Protein 7WW6 (pdb70)

Secondary structure (DSSP, 8-state):
-EEEEEEEEEEB-TTSEEEEEE--TTSTTTT-EE-SEEEPPTT--HHHHHHHHHHHHHS-EE-S-EEEEEEEEEETTEEEEEEEEEE--EES----TTS--EEEEETTT--GGGS-GGGHHHHHHHTT-

B-factor: mean 17.89, std 11.37, range [7.56, 122.48]

Organism: Escherichia coli (strain K12) (NCBI:txid83333)

Nearest PDB structures (foldseek):
  7ww5-assembly1_A  TM=1.006E+00  e=1.414E-28  Escherichia coli
  3a6v-assembly3_A  TM=9.276E-01  e=5.431E-25  Escherichia coli K-12
  3a6v-assembly3_B  TM=9.270E-01  e=2.938E-24  Escherichia coli K-12
  3a6s-assembly3_A  TM=9.019E-01  e=4.229E-25  Escherichia coli K-12
  7syc-assembly1_A  TM=9.549E-01  e=6.037E-21  Klebsiella pneumoniae subsp. pneumoniae

Sequence (129 aa):
MKKLQIAVGIIRNENNEIFITRRAADAHMANKLEFPGGKIEMGETPEQAVVRELQEEVGITPQQHFSLFEKLEYEEFPDRHIITLWFWLVERRWEGEEPWGKEGQPGGEWMSSLVVGLNADDFPPANEEPVIAKLKRL

GO terms:
  GO:0005515 protein binding (F, IPI)
  GO:0000287 magnesium ion binding (F, IDA)
  GO:0030145 manganese ion binding (F, IDA)
  GO:0008413 8-oxo-7,8-dihydroguanosine triphosphate pyrophosphatase activity (F, IDA)
  GO:0035539 8-oxo-7,8-dihydrodeoxyguanosine triphosphate pyrophosphatase activity (F, IDA)
  GO:0044715 8-oxo-dGDP phosphatase activity (F, IDA)
  GO:0044716 8-oxo-GDP phosphatase activity (F, IDA)
  GO:0006281 DNA repair (P, EXP)
  GO:0006281 DNA repair (P, IC)
  GO:0046067 dGDP catabolic process (P, IDA)
  GO:0006203 dGTP catabolic process (P, IDA)
  GO:0006260 DNA replication (P, IMP)
  GO:0006289 nucleotide-excision repair (P, IMP)

InterPro domains:
  IPR000086 NUDIX hydrolase domain [PF00293] (5-125)
  IPR000086 NUDIX hydrolase domain [PS51462] (1-129)
  IPR003561 Mutator MutT [PR01401] (2-23)
  IPR003561 Mutator MutT [PR01401] (77-90)
  IPR003561 Mutator MutT [TIGR00586] (1-128)
  IPR015797 NUDIX hydrolase-like domain superfamily [SSF55811] (1-127)
  IPR020084 NUDIX hydrolase, conserved site [PS00893] (38-59)
  IPR020476 NUDIX hydrolase [PR00502] (33-47)
  IPR020476 NUDIX hydrolase [PR00502] (47-62)
  IPR047127 Mutator MutT-like [PTHR47707] (1-127)

Foldseek 3Di:
DEEFEKEFEFEAEPQQWTKWWAADQPDVVHRFIDGFIGTDDPPGDSLRRHQVRQCQAWNKGFDPKAFQDWDWDDDPPYIYIYGYIYGHDIPDDGDRNVVTDIDIGHLCPDDCVRHPVVCVVVSVVSNVD

Radius of gyration: 13.51 Å; Cα contacts (8 Å, |Δi|>4): 297; chains: 1; bounding box: 33×26×30 Å

Structure (mmCIF, N/CA/C/O backbone):
data_7WW6
#
_entry.id   7WW6
#
_cell.length_a   38.040
_cell.length_b   55.900
_cell.length_c   59.240
_cell.angle_alpha   90.000
_cell.angle_beta   90.000
_cell.angle_gamma   90.000
#
_symmetry.space_group_name_H-M   'P 21 21 21'
#
loop_
_entity.id
_entity.type
_entity.pdbx_description
1 polymer 7,8-dihydro-8-oxoguanine-triphosphatase
2 branched beta-D-fructofuranose-(2-1)-alpha-D-glucopyranose
3 non-polymer "8-OXO-2'-DEOXYGUANOSINE-5'-TRIPHOSPHATE"
4 non-polymer 'MANGANESE (II) ION'
5 non-polymer 'SODIUM ION'
6 non-polymer 'SULFATE ION'
7 water water
#
loop_
_atom_site.group_PDB
_atom_site.id
_atom_site.type_symbol
_atom_site.label_atom_id
_atom_site.label_alt_id
_atom_site.label_comp_id
_atom_site.label_asym_id
_atom_site.label_entity_id
_atom_site.label_seq_id
_atom_site.pdbx_PDB_ins_code
_atom_site.Cartn_x
_atom_site.Cartn_y
_atom_site.Cartn_z
_atom_site.occupancy
_atom_site.B_iso_or_equiv
_atom_site.auth_seq_id
_atom_site.auth_comp_id
_atom_site.auth_asym_id
_atom_site.auth_atom_id
_atom_site.pdbx_PDB_model_num
ATOM 1 N N . MET A 1 1 ? -16.10829 -11.98883 32.38734 1.000 51.22691 1 MET A N 1
ATOM 2 C CA . MET A 1 1 ? -15.65969 -10.72714 31.81227 1.000 50.54999 1 MET A CA 1
ATOM 3 C C . MET A 1 1 ? -15.16864 -10.92144 30.38353 1.000 48.69111 1 MET A C 1
ATOM 4 O O . MET A 1 1 ? -14.65008 -11.98238 30.03058 1.000 49.01197 1 MET A O 1
ATOM 9 N N . LYS A 1 2 ? -15.33109 -9.88820 29.56387 1.000 45.78194 2 LYS A N 1
ATOM 10 C CA . LYS A 1 2 ? -14.88694 -9.96821 28.18250 1.000 42.66413 2 LYS A CA 1
ATOM 11 C C . LYS A 1 2 ? -13.36435 -9.96742 28.10881 1.000 37.84282 2 LYS A C 1
ATOM 12 O O . LYS A 1 2 ? -12.67134 -9.46719 29.00082 1.000 33.79238 2 LYS A O 1
ATOM 18 N N . LYS A 1 3 ? -12.85156 -10.56427 27.03734 1.000 36.14146 3 LYS A N 1
ATOM 19 C CA . LYS A 1 3 ? -11.42874 -10.62692 26.74988 1.000 33.42424 3 LYS A CA 1
ATOM 20 C C . LYS A 1 3 ? -11.17668 -9.87408 25.45594 1.000 29.23173 3 LYS A C 1
ATOM 21 O O . LYS A 1 3 ? -11.92656 -10.02555 24.48667 1.000 30.69885 3 LYS A O 1
ATOM 27 N N . LEU A 1 4 ? -10.12153 -9.06996 25.44063 1.000 23.09956 4 LEU A N 1
ATOM 28 C CA . LEU A 1 4 ? -9.78101 -8.26284 24.27821 1.000 20.67443 4 LEU A CA 1
ATOM 29 C C . LEU A 1 4 ? -8.31357 -8.44662 23.93270 1.000 16.89913 4 LEU A C 1
ATOM 30 O O . LEU A 1 4 ? -7.47495 -8.62073 24.82008 1.000 16.46226 4 LEU A O 1
ATOM 35 N N . GLN A 1 5 ? -8.01433 -8.41330 22.63785 1.000 15.30505 5 GLN A N 1
ATOM 36 C CA . GLN A 1 5 ? -6.65034 -8.31686 22.14190 1.000 13.14706 5 GLN A CA 1
ATOM 37 C C . GLN A 1 5 ? -6.44597 -6.89128 21.65012 1.000 12.03385 5 GLN A C 1
ATOM 38 O O . GLN A 1 5 ? -7.22646 -6.40031 20.82548 1.000 12.56059 5 GLN A O 1
ATOM 44 N N . ILE A 1 6 ? -5.39929 -6.23736 22.14508 1.000 10.94007 6 ILE A N 1
ATOM 45 C CA . ILE A 1 6 ? -5.13461 -4.82343 21.87637 1.000 10.14964 6 ILE A CA 1
ATOM 46 C C . ILE A 1 6 ? -3.74047 -4.69996 21.26915 1.000 9.25918 6 ILE A C 1
ATOM 47 O O . ILE A 1 6 ? -2.77643 -5.25174 21.81278 1.000 10.72380 6 ILE A O 1
ATOM 52 N N . ALA A 1 7 ? -3.62270 -3.96354 20.16478 1.000 8.93192 7 ALA A N 1
ATOM 53 C CA . ALA A 1 7 ? -2.32817 -3.66656 19.56246 1.000 8.75073 7 ALA A CA 1
ATOM 54 C C . ALA A 1 7 ? -2.02860 -2.18801 19.73581 1.000 8.93689 7 ALA A C 1
ATOM 55 O O . ALA A 1 7 ? -2.86782 -1.34232 19.41131 1.000 9.78300 7 ALA A O 1
ATOM 57 N N . VAL A 1 8 ? -0.83906 -1.88003 20.24846 1.000 8.14107 8 VAL A N 1
ATOM 58 C CA . VAL A 1 8 ? -0.44266 -0.49597 20.46895 1.000 8.71571 8 VAL A CA 1
ATOM 59 C C . VAL A 1 8 ? 0.94251 -0.25397 19.88849 1.000 8.54335 8 VAL A C 1
ATOM 60 O O . VAL A 1 8 ? 1.74931 -1.17441 19.72445 1.000 8.63058 8 VAL A O 1
ATOM 64 N N . GLY A 1 9 ? 1.21502 1.01986 19.59954 1.000 8.60175 9 GLY A N 1
ATOM 65 C CA . GLY A 1 9 ? 2.47674 1.42067 19.01116 1.000 8.48924 9 GLY A CA 1
ATOM 66 C C . GLY A 1 9 ? 3.26278 2.35563 19.90382 1.000 8.39657 9 GLY A C 1
ATOM 67 O O . GLY A 1 9 ? 2.75297 3.40165 20.33263 1.000 8.38031 9 GLY A O 1
ATOM 68 N N . ILE A 1 10 ? 4.50801 1.97105 20.18228 1.000 8.59989 10 ILE A N 1
ATOM 69 C CA . ILE A 1 10 ? 5.47256 2.79734 20.89986 1.000 8.31677 10 ILE A CA 1
ATOM 70 C C . ILE A 1 10 ? 6.23903 3.55945 19.82622 1.000 8.20521 10 ILE A C 1
ATOM 71 O O . ILE A 1 10 ? 7.12155 3.00767 19.16383 1.000 9.56613 10 ILE A O 1
ATOM 76 N N . ILE A 1 11 ? 5.89972 4.83217 19.65533 1.000 8.68488 11 ILE A N 1
ATOM 77 C CA . ILE A 1 11 ? 6.35856 5.63328 18.52550 1.000 8.45089 11 ILE A CA 1
ATOM 78 C C . ILE A 1 11 ? 7.54285 6.45747 19.00376 1.000 9.27372 11 ILE A C 1
ATOM 79 O O . ILE A 1 11 ? 7.36699 7.43530 19.73703 1.000 10.90836 11 ILE A O 1
ATOM 84 N N . ARG A 1 12 ? 8.74865 6.07384 18.59318 1.000 10.59989 12 ARG A N 1
ATOM 85 C CA . ARG A 1 12 ? 9.98392 6.61002 19.15376 1.000 11.18351 12 ARG A CA 1
ATOM 86 C C . ARG A 1 12 ? 10.73764 7.38468 18.08285 1.000 11.84888 12 ARG A C 1
ATOM 87 O O . ARG A 1 12 ? 11.08001 6.82734 17.03497 1.000 14.01128 12 ARG A O 1
ATOM 95 N N . ASN A 1 13 ? 11.00900 8.66215 18.34891 1.000 12.58605 13 ASN A N 1
ATOM 96 C CA . ASN A 1 13 ? 11.75798 9.48238 17.40704 1.000 13.63999 13 ASN A CA 1
ATOM 97 C C . ASN A 1 13 ? 13.26332 9.36010 17.66885 1.000 16.04601 13 ASN A C 1
ATOM 98 O O . ASN A 1 13 ? 13.70848 8.68133 18.59983 1.000 17.25530 13 ASN A O 1
ATOM 103 N N . GLU A 1 14 ? 14.06540 10.04122 16.84690 1.000 19.09860 14 GLU A N 1
ATOM 104 C CA . GLU A 1 14 ? 15.51423 9.91717 16.97602 1.000 22.69472 14 GLU A CA 1
ATOM 105 C C . GLU A 1 14 ? 16.07126 10.65739 18.18228 1.000 22.09134 14 GLU A C 1
ATOM 106 O O . GLU A 1 14 ? 17.27361 10.55119 18.45190 1.000 24.08780 14 GLU A O 1
ATOM 112 N N . ASN A 1 15 ? 15.23788 11.39848 18.90734 1.000 19.47121 15 ASN A N 1
ATOM 113 C CA . ASN A 1 15 ? 15.65237 12.07896 20.12372 1.000 20.24414 15 ASN A CA 1
ATOM 114 C C . ASN A 1 15 ? 15.19942 11.34378 21.37573 1.000 16.90769 15 ASN A C 1
ATOM 115 O O . ASN A 1 15 ? 15.14792 11.94266 22.45514 1.000 18.28042 15 ASN A O 1
ATOM 120 N N . ASN A 1 16 ? 14.86478 10.06047 21.25044 1.000 14.98471 16 ASN A N 1
ATOM 121 C CA . ASN A 1 16 ? 14.47126 9.23647 22.39405 1.000 14.96960 16 ASN A CA 1
ATOM 122 C C . ASN A 1 16 ? 13.21747 9.77908 23.07805 1.000 12.76601 16 ASN A C 1
ATOM 123 O O . ASN A 1 16 ? 13.07665 9.71218 24.30293 1.000 14.38192 16 ASN A O 1
ATOM 128 N N . GLU A 1 17 ? 12.30467 10.32657 22.28015 1.000 10.61654 17 GLU A N 1
ATOM 129 C CA . GLU A 1 17 ? 11.00130 10.77161 22.74404 1.000 9.51524 17 GLU A CA 1
ATOM 130 C C . GLU A 1 17 ? 9.93571 9.87226 22.13514 1.000 9.61721 17 GLU A C 1
ATOM 131 O O . GLU A 1 17 ? 10.11024 9.33858 21.03592 1.000 10.98807 17 GLU A O 1
ATOM 137 N N . ILE A 1 18 ? 8.83886 9.69677 22.86871 1.000 9.84538 18 ILE A N 1
ATOM 138 C CA . ILE A 1 18 ? 7.74833 8.81191 22.48287 1.000 10.18140 18 ILE A CA 1
ATOM 139 C C . ILE A 1 18 ? 6.50724 9.66582 22.27563 1.000 8.35007 18 ILE A C 1
ATOM 140 O O . ILE A 1 18 ? 6.24522 10.57985 23.06600 1.000 9.85448 18 ILE A O 1
ATOM 145 N N . PHE A 1 19 ? 5.72763 9.35612 21.23765 1.000 8.50062 19 PHE A N 1
ATOM 146 C CA . PHE A 1 19 ? 4.47096 10.06587 21.00216 1.000 8.80868 19 PHE A CA 1
ATOM 147 C C . PHE A 1 19 ? 3.36355 9.42432 21.83329 1.000 8.66444 19 PHE A C 1
ATOM 148 O O . PHE A 1 19 ? 2.95073 8.28379 21.57467 1.000 9.37435 19 PHE A O 1
ATOM 156 N N . ILE A 1 20 ? 2.86825 10.16762 22.82084 1.000 9.11133 20 ILE A N 1
ATOM 157 C CA . ILE A 1 20 ? 1.95173 9.67183 23.83902 1.000 8.42117 20 ILE A CA 1
ATOM 158 C C . ILE A 1 20 ? 0.65789 10.46922 23.74275 1.000 8.50043 20 ILE A C 1
ATOM 159 O O . ILE A 1 20 ? 0.68813 11.70326 23.64234 1.000 9.48909 20 ILE A O 1
ATOM 164 N N . THR A 1 21 ? -0.47342 9.77563 23.78995 1.000 8.83601 21 THR A N 1
ATOM 165 C CA . THR A 1 21 ? -1.77802 10.41442 23.83958 1.000 8.17228 21 THR A CA 1
ATOM 166 C C . THR A 1 21 ? -2.41034 10.21503 25.21524 1.000 8.43269 21 THR A C 1
ATOM 167 O O . THR A 1 21 ? -1.94848 9.41029 26.02862 1.000 9.20802 21 THR A O 1
ATOM 171 N N . ARG A 1 22 ? -3.46675 10.97821 25.48630 1.000 9.92517 22 ARG A N 1
ATOM 172 C CA . ARG A 1 22 ? -4.17361 10.88887 26.75951 1.000 10.20024 22 ARG A CA 1
ATOM 173 C C . ARG A 1 22 ? -5.61320 10.45810 26.51787 1.000 10.54349 22 ARG A C 1
ATOM 174 O O . ARG A 1 22 ? -6.30662 11.03170 25.66948 1.000 11.94887 22 ARG A O 1
ATOM 182 N N . ARG A 1 23 ? -6.04685 9.43427 27.25112 1.000 9.91770 23 ARG A N 1
ATOM 183 C CA . ARG A 1 23 ? -7.35835 8.84234 27.03661 1.000 9.50412 23 ARG A CA 1
ATOM 184 C C . ARG A 1 23 ? -8.46664 9.74573 27.56250 1.000 9.23642 23 ARG A C 1
ATOM 185 O O . ARG A 1 23 ? -8.29749 10.47158 28.54702 1.000 11.26235 23 ARG A O 1
ATOM 193 N N . ALA A 1 24 ? -9.62276 9.66764 26.90541 1.000 11.17036 24 ALA A N 1
ATOM 194 C CA . ALA A 1 24 ? -10.77824 10.48659 27.24512 1.000 12.00142 24 ALA A CA 1
ATOM 195 C C . ALA A 1 24 ? -11.25558 10.20791 28.66953 1.000 12.85210 24 ALA A C 1
ATOM 196 O O . ALA A 1 24 ? -11.01024 9.14680 29.24203 1.000 12.62171 24 ALA A O 1
ATOM 198 N N . ALA A 1 25 ? -11.95598 11.19312 29.23943 1.000 13.71421 25 ALA A N 1
ATOM 199 C CA . ALA A 1 25 ? -12.43717 11.09046 30.61297 1.000 14.34915 25 ALA A CA 1
ATOM 200 C C . ALA A 1 25 ? -13.51387 10.02537 30.78769 1.000 15.52640 25 ALA A C 1
ATOM 201 O O . ALA A 1 25 ? -13.74901 9.57837 31.91996 1.000 16.58574 25 ALA A O 1
ATOM 203 N N . ASP A 1 26 ? -14.18220 9.62021 29.70776 1.000 14.77467 26 ASP A N 1
ATOM 204 C CA . ASP A 1 26 ? -15.24678 8.62933 29.78179 1.000 17.27273 26 ASP A CA 1
ATOM 205 C C . ASP A 1 26 ? -14.81657 7.27290 29.23905 1.000 16.50911 26 ASP A C 1
ATOM 206 O O . ASP A 1 26 ? -15.66640 6.40132 29.02143 1.000 19.32574 26 ASP A O 1
ATOM 211 N N . ALA A 1 27 ? -13.52425 7.07586 29.00779 1.000 13.24368 27 ALA A N 1
ATOM 212 C CA . ALA A 1 27 ? -13.01459 5.82687 28.46664 1.000 13.35243 27 ALA A CA 1
ATOM 213 C C . ALA A 1 27 ? -12.63887 4.88797 29.60287 1.000 12.47274 27 ALA A C 1
ATOM 214 O O . ALA A 1 27 ? -12.43804 5.30964 30.74291 1.000 13.73982 27 ALA A O 1
ATOM 216 N N . HIS A 1 28 ? -12.52958 3.59859 29.28010 1.000 11.27105 28 HIS A N 1
ATOM 217 C CA . HIS A 1 28 ? -11.80365 2.71234 30.17427 1.000 12.09055 28 HIS A CA 1
ATOM 218 C C . HIS A 1 28 ? -10.38807 3.25455 30.31169 1.000 11.75949 28 HIS A C 1
ATOM 219 O O . HIS A 1 28 ? -9.81215 3.76454 29.34823 1.000 12.60319 28 HIS A O 1
ATOM 226 N N . MET A 1 29 ? -9.83186 3.17367 31.51983 1.000 11.17968 29 MET A N 1
ATOM 227 C CA . MET A 1 29 ? -8.55415 3.82241 31.81949 1.000 10.56126 29 MET A CA 1
ATOM 228 C C . MET A 1 29 ? -8.61428 5.31727 31.50010 1.000 10.67851 29 MET A C 1
ATOM 229 O O . MET A 1 29 ? -7.73239 5.88448 30.84967 1.000 10.70575 29 MET A O 1
ATOM 234 N N . ALA A 1 30 ? -9.68278 5.94962 31.97870 1.000 11.73326 30 ALA A N 1
ATOM 235 C CA . ALA A 1 30 ? -9.94098 7.35408 31.70010 1.000 12.25907 30 ALA A CA 1
ATOM 236 C C . ALA A 1 30 ? -8.77289 8.21938 32.14685 1.000 10.62731 30 ALA A C 1
ATOM 237 O O . ALA A 1 30 ? -8.17922 7.99464 33.20331 1.000 11.27742 30 ALA A O 1
ATOM 239 N N . ASN A 1 31 ? -8.43922 9.21580 31.32658 1.000 10.57267 31 ASN A N 1
ATOM 240 C CA . ASN A 1 31 ? -7.44095 10.23608 31.62917 1.000 10.15803 31 ASN A CA 1
ATOM 241 C C . ASN A 1 31 ? -6.00834 9.71375 31.68448 1.000 10.69818 31 ASN A C 1
ATOM 242 O O . ASN A 1 31 ? -5.10221 10.49216 31.98242 1.000 10.89380 31 ASN A O 1
ATOM 247 N N . LYS A 1 32 ? -5.76795 8.43292 31.41585 1.000 9.61677 32 LYS A N 1
ATOM 248 C CA . LYS A 1 32 ? -4.41389 7.89851 31.46171 1.000 9.98138 32 LYS A CA 1
ATOM 249 C C . LYS A 1 32 ? -3.64504 8.23386 30.19074 1.000 9.36346 32 LYS A C 1
ATOM 250 O O . LYS A 1 32 ? -4.21237 8.32525 29.09825 1.000 10.39223 32 LYS A O 1
ATOM 256 N N . LEU A 1 33 ? -2.33639 8.40499 30.34340 1.000 8.38127 33 LEU A N 1
ATOM 257 C CA . LEU A 1 33 ? -1.45688 8.40197 29.18624 1.000 8.06516 33 LEU A CA 1
ATOM 258 C C . LEU A 1 33 ? -1.41676 7.00510 28.58806 1.000 7.95970 33 LEU A C 1
ATOM 259 O O . LEU A 1 33 ? -1.66578 6.00905 29.27090 1.000 9.42967 33 LEU A O 1
ATOM 264 N N . GLU A 1 34 ? -1.10497 6.93676 27.29520 1.000 8.50704 34 GLU A N 1
ATOM 265 C CA . GLU A 1 34 ? -1.21184 5.66999 26.58722 1.000 8.58463 34 GLU A CA 1
ATOM 266 C C . GLU A 1 34 ? -0.34100 5.70070 25.34126 1.000 9.14314 34 GLU A C 1
ATOM 267 O O . GLU A 1 34 ? -0.06544 6.76905 24.78063 1.000 9.42109 34 GLU A O 1
ATOM 273 N N . PHE A 1 35 ? 0.07596 4.51075 24.90463 1.000 8.51546 35 PHE A N 1
ATOM 274 C CA . PHE A 1 35 ? 0.55798 4.36426 23.53506 1.000 9.09725 35 PHE A CA 1
ATOM 275 C C . PHE A 1 35 ? -0.65056 4.27205 22.60924 1.000 8.74781 35 PHE A C 1
ATOM 276 O O . PHE A 1 35 ? -1.59251 3.53706 22.90992 1.000 9.54920 35 PHE A O 1
ATOM 284 N N . PRO A 1 36 ? -0.67154 4.98205 21.48172 1.000 8.53869 36 PRO A N 1
ATOM 285 C CA . PRO A 1 36 ? -1.82842 4.86138 20.57964 1.000 8.65884 36 PRO A CA 1
ATOM 286 C C . PRO A 1 36 ? -2.04352 3.40763 20.16232 1.000 9.00560 36 PRO A C 1
ATOM 287 O O . PRO A 1 36 ? -1.09123 2.64938 19.96929 1.000 9.09986 36 PRO A O 1
ATOM 291 N N . GLY A 1 37 ? -3.30537 3.01394 20.04501 1.000 9.10213 37 GLY A N 1
ATOM 292 C CA . GLY A 1 37 ? -3.61462 1.65456 19.64223 1.000 8.61210 37 GLY A CA 1
ATOM 293 C C . GLY A 1 37 ? -5.07314 1.32224 19.89342 1.000 8.64401 37 GLY A C 1
ATOM 294 O O . GLY A 1 37 ? -5.87410 2.18749 20.23062 1.000 10.10929 37 GLY A O 1
ATOM 295 N N . GLY A 1 38 ? -5.40808 0.04647 19.73076 1.000 9.16858 38 GLY A N 1
ATOM 296 C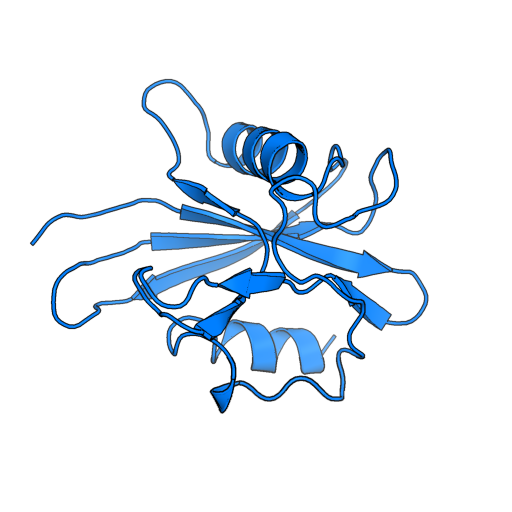 CA . GLY A 1 38 ? -6.78006 -0.35669 19.95901 1.000 10.11186 38 GLY A CA 1
ATOM 297 C C . GLY A 1 38 ? -7.01202 -1.81797 19.63549 1.000 10.87260 38 GLY A C 1
ATOM 298 O O . GLY A 1 38 ? -6.07647 -2.60481 19.47816 1.000 11.51589 38 GLY A O 1
ATOM 299 N N . LYS A 1 39 ? -8.29204 -2.15987 19.52897 1.000 10.74232 39 LYS A N 1
ATOM 300 C CA . LYS A 1 39 ? -8.71936 -3.55151 19.44807 1.000 11.49532 39 LYS A CA 1
ATOM 301 C C . LYS A 1 39 ? -8.34407 -4.19002 18.11463 1.000 10.52252 39 LYS A C 1
ATOM 302 O O . LYS A 1 39 ? -8.60656 -3.63078 17.04246 1.000 11.90278 39 LYS A O 1
ATOM 308 N N . ILE A 1 40 ? -7.75667 -5.38572 18.19006 1.000 10.45181 40 ILE A N 1
ATOM 309 C CA . ILE A 1 40 ? -7.51846 -6.20517 17.00649 1.000 10.64504 40 ILE A CA 1
ATOM 310 C C . ILE A 1 40 ? -8.84656 -6.80396 16.56899 1.000 11.95579 40 ILE A C 1
ATOM 311 O O . ILE A 1 40 ? -9.52184 -7.48578 17.34975 1.000 15.68668 40 ILE A O 1
ATOM 316 N N . GLU A 1 41 ? -9.22492 -6.55660 15.32269 1.000 11.55904 41 GLU A N 1
ATOM 317 C CA . GLU A 1 41 ? -10.52615 -6.97636 14.82858 1.000 13.09814 41 GLU A CA 1
ATOM 318 C C . GLU A 1 41 ? -10.46654 -8.37530 14.22452 1.000 13.68270 41 GLU A C 1
ATOM 319 O O . GLU A 1 41 ? -9.40617 -8.87358 13.83499 1.000 13.01842 41 GLU A O 1
ATOM 325 N N . MET A 1 42 ? -11.62845 -9.02418 14.19089 1.000 15.17456 42 MET A N 1
ATOM 326 C CA . MET A 1 42 ? -11.74420 -10.31000 13.52584 1.000 18.42147 42 MET A CA 1
ATOM 327 C C . MET A 1 42 ? -11.27578 -10.16179 12.08652 1.000 16.55320 42 MET A C 1
ATOM 328 O O . MET A 1 42 ? -11.61134 -9.18465 11.40436 1.000 16.91261 42 MET A O 1
ATOM 333 N N . GLY A 1 43 ? -10.46696 -11.10818 11.63396 1.000 15.01770 43 GLY A N 1
ATOM 334 C CA . GLY A 1 43 ? -9.98721 -11.07501 10.27109 1.000 14.88077 43 GLY A CA 1
ATOM 335 C C . GLY A 1 43 ? -8.75841 -10.22843 10.03462 1.000 12.83867 43 GLY A C 1
ATOM 336 O O . GLY A 1 43 ? -8.30827 -10.13831 8.88867 1.000 11.64698 43 GLY A O 1
ATOM 33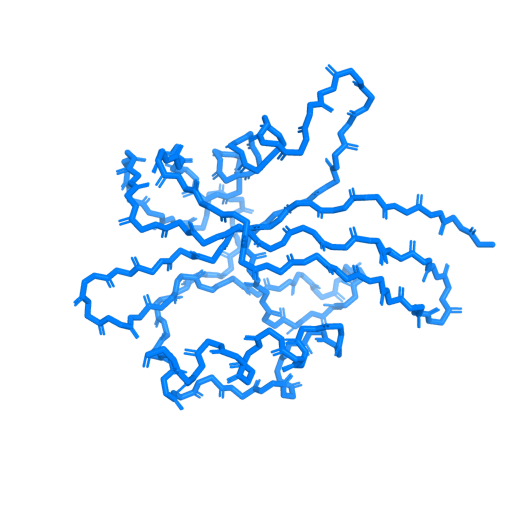7 N N . GLU A 1 44 ? -8.19371 -9.60570 11.06754 1.000 12.60749 44 GLU A N 1
ATOM 338 C CA . GLU A 1 44 ? -6.94573 -8.87220 10.91047 1.000 12.93129 44 GLU A CA 1
ATOM 339 C C . GLU A 1 44 ? -5.91525 -9.40391 11.89996 1.000 11.47019 44 GLU A C 1
ATOM 340 O O . GLU A 1 44 ? -6.26526 -9.94980 12.95520 1.000 12.19085 44 GLU A O 1
ATOM 346 N N . THR A 1 45 ? -4.64465 -9.26960 11.54176 1.000 10.63486 45 THR A N 1
ATOM 347 C CA . THR A 1 45 ? -3.55242 -9.75773 12.37364 1.000 9.88458 45 THR A CA 1
ATOM 348 C C . THR A 1 45 ? -3.11498 -8.67847 13.34967 1.000 9.20422 45 THR A C 1
ATOM 349 O O . THR A 1 45 ? -3.45720 -7.49743 13.19620 1.000 9.69589 45 THR A O 1
ATOM 353 N N . PRO A 1 46 ? -2.32757 -9.04870 14.36780 1.000 9.66383 46 PRO A N 1
ATOM 354 C CA . PRO A 1 46 ? -1.78370 -8.01957 15.26943 1.000 9.78370 46 PRO A CA 1
ATOM 355 C C . PRO A 1 46 ? -0.94337 -6.98230 14.54465 1.000 9.42750 46 PRO A C 1
ATOM 356 O O . PRO A 1 46 ? -0.99600 -5.79611 14.89058 1.000 10.34505 46 PRO A O 1
ATOM 360 N N . GLU A 1 47 ? -0.17882 -7.40029 13.53540 1.000 9.43594 47 GLU A N 1
ATOM 361 C CA . GLU A 1 47 ? 0.61178 -6.45975 12.74760 1.000 9.88633 47 GLU A CA 1
ATOM 362 C C . GLU A 1 47 ? -0.27898 -5.52058 11.94483 1.000 9.91397 47 GLU A C 1
ATOM 363 O O . GLU A 1 47 ? -0.00608 -4.31742 11.86141 1.000 11.61269 47 GLU A O 1
ATOM 369 N N . GLN A 1 48 ? -1.33494 -6.04796 11.32137 1.000 9.89317 48 GLN A N 1
ATOM 370 C CA . GLN A 1 48 ? -2.24777 -5.17448 10.58340 1.000 9.50969 48 GLN A CA 1
ATOM 371 C C . GLN A 1 48 ? -2.98719 -4.23337 11.52260 1.000 9.65354 48 GLN A C 1
ATOM 372 O O . GLN A 1 48 ? -3.25162 -3.07124 11.17505 1.000 10.41058 48 GLN A O 1
ATOM 378 N N . ALA A 1 49 ? -3.32016 -4.71462 12.72254 1.000 8.73585 49 ALA A N 1
ATOM 379 C CA . ALA A 1 49 ? -4.06997 -3.89468 13.66778 1.000 8.85220 49 ALA A CA 1
ATOM 380 C C . ALA A 1 49 ? -3.26554 -2.67980 14.11442 1.000 8.63339 49 ALA A C 1
ATOM 381 O O . ALA A 1 49 ? -3.80960 -1.57744 14.21073 1.000 9.47950 49 ALA A O 1
ATOM 383 N N . VAL A 1 50 ? -1.97517 -2.85571 14.41552 1.000 9.37024 50 VAL A N 1
ATOM 384 C CA . VAL A 1 50 ? -1.20448 -1.70031 14.88037 1.000 8.61018 50 VAL A CA 1
ATOM 385 C C . VAL A 1 50 ? -1.06717 -0.66627 13.76898 1.000 9.26584 50 VAL A C 1
ATOM 386 O O . VAL A 1 50 ? -1.10294 0.54407 14.02550 1.000 10.00104 50 VAL A O 1
ATOM 390 N N . VAL A 1 51 ? -0.95917 -1.11773 12.51960 1.000 9.19875 51 VAL A N 1
ATOM 391 C CA . VAL A 1 51 ? -0.90312 -0.18556 11.39901 1.000 9.12048 51 VAL A CA 1
ATOM 392 C C . VAL A 1 51 ? -2.20669 0.58786 11.28837 1.000 8.77483 51 VAL A C 1
ATOM 393 O O . VAL A 1 51 ? -2.21517 1.82377 11.21170 1.000 10.08728 51 VAL A O 1
ATOM 397 N N . ARG A 1 52 ? -3.32908 -0.12935 11.25591 1.000 9.40269 52 ARG A N 1
ATOM 398 C CA . ARG A 1 52 ? -4.63173 0.52002 11.11960 1.000 9.67954 52 ARG A CA 1
ATOM 399 C C . ARG A 1 52 ? -4.90783 1.46268 12.28399 1.000 9.99994 52 ARG A C 1
ATOM 400 O O . ARG A 1 52 ? -5.38813 2.58756 12.08784 1.000 9.79735 52 ARG A O 1
ATOM 408 N N . GLU A 1 53 ? -4.62226 1.01315 13.50639 1.000 9.49648 53 GLU A N 1
ATOM 409 C CA . GLU A 1 53 ? -4.88979 1.82980 14.68530 1.000 10.08387 53 GLU A CA 1
ATOM 410 C C . GLU A 1 53 ? -4.06499 3.11305 14.68453 1.000 8.94281 53 GLU A C 1
ATOM 411 O O . GLU A 1 53 ? -4.57851 4.18618 15.03316 1.000 9.03467 53 GLU A O 1
ATOM 417 N N . LEU A 1 54 ? -2.78477 3.03095 14.30861 1.000 9.64177 54 LEU A N 1
ATOM 418 C CA . LEU A 1 54 ? -1.98115 4.25335 14.26241 1.000 8.95604 54 LEU A CA 1
ATOM 419 C C . LEU A 1 54 ? -2.42896 5.17459 13.13131 1.000 9.16791 54 LEU A C 1
ATOM 420 O O . LEU A 1 54 ? -2.40631 6.40245 13.27727 1.000 9.53204 54 LEU A O 1
ATOM 425 N N . GLN A 1 55 ? -2.85804 4.61140 12.00274 1.000 9.34252 55 GLN A N 1
ATOM 426 C CA . GLN A 1 55 ? -3.42916 5.44220 10.94543 1.000 8.70936 55 GLN A CA 1
ATOM 427 C C . GLN A 1 55 ? -4.66489 6.18582 11.44786 1.000 8.54200 55 GLN A C 1
ATOM 428 O O . GLN A 1 55 ? -4.80111 7.40308 11.24287 1.000 9.257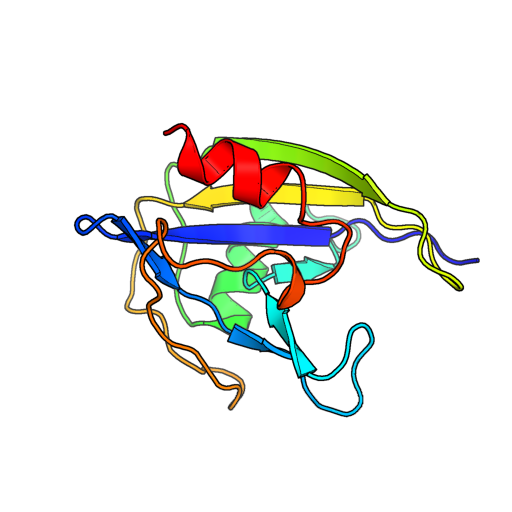54 55 GLN A O 1
ATOM 434 N N . GLU A 1 56 ? -5.57692 5.46873 12.11819 1.000 9.36012 56 GLU A N 1
ATOM 435 C CA . GLU A 1 56 ? -6.81189 6.08932 12.59940 1.000 10.25461 56 GLU A CA 1
ATOM 436 C C . GLU A 1 56 ? -6.52794 7.10936 13.69264 1.000 9.69213 56 GLU A C 1
ATOM 437 O O . GLU A 1 56 ? -7.04437 8.23555 13.65990 1.000 10.46506 56 GLU A O 1
ATOM 443 N N . GLU A 1 57 ? -5.74108 6.72068 14.69521 1.000 9.59655 57 GLU A N 1
ATOM 444 C CA . GLU A 1 57 ? -5.63622 7.54995 15.89316 1.000 8.31918 57 GLU A CA 1
ATOM 445 C C . GLU A 1 57 ? -4.67377 8.71750 15.72576 1.000 8.89649 57 GLU A C 1
ATOM 446 O O . GLU A 1 57 ? -4.93794 9.81053 16.24226 1.000 10.08932 57 GLU A O 1
ATOM 452 N N . VAL A 1 58 ? -3.54435 8.52007 15.03955 1.000 9.04068 58 VAL A N 1
ATOM 453 C CA . VAL A 1 58 ? -2.50219 9.53964 15.00184 1.000 9.92214 58 VAL A CA 1
ATOM 454 C C . VAL A 1 58 ? -2.00739 9.86509 13.59986 1.000 9.25321 58 VAL A C 1
ATOM 455 O O . VAL A 1 58 ? -1.12193 10.70780 13.45324 1.000 10.33926 58 VAL A O 1
ATOM 459 N N . GLY A 1 59 ? -2.55968 9.24454 12.55982 1.000 8.54337 59 GLY A N 1
ATOM 460 C CA . GLY A 1 59 ? -2.24454 9.64911 11.20520 1.000 9.59497 59 GLY A CA 1
ATOM 461 C C . GLY A 1 59 ? -0.88167 9.23918 10.69385 1.000 10.16549 59 GLY A C 1
ATOM 462 O O . GLY A 1 59 ? -0.33680 9.91796 9.82130 1.000 11.95775 59 GLY A O 1
ATOM 463 N N . ILE A 1 60 ? -0.31591 8.13502 11.19012 1.000 9.44304 60 ILE A N 1
ATOM 464 C CA . ILE A 1 60 ? 0.94028 7.62521 10.65178 1.000 9.93875 60 ILE A CA 1
ATOM 465 C C . ILE A 1 60 ? 0.78460 6.16771 10.24864 1.000 11.35675 60 ILE A C 1
ATOM 466 O O . ILE A 1 60 ? -0.06274 5.43803 10.77367 1.000 11.09152 60 ILE A O 1
ATOM 471 N N . THR A 1 61 ? 1.61521 5.74883 9.30314 1.000 12.15664 61 THR A N 1
ATOM 472 C CA . THR A 1 61 ? 1.69096 4.34391 8.92864 1.000 12.42341 61 THR A CA 1
ATOM 473 C C . THR A 1 61 ? 3.00715 3.79067 9.44433 1.000 11.99894 61 THR A C 1
ATOM 474 O O . THR A 1 61 ? 4.07001 4.14671 8.90956 1.000 13.01536 61 THR A O 1
ATOM 478 N N . PRO A 1 62 ? 2.99720 2.94313 10.47642 1.000 13.04587 62 PRO A N 1
ATOM 479 C CA . PRO A 1 62 ? 4.25227 2.38500 10.97974 1.000 14.82250 62 PRO A CA 1
ATOM 480 C C . PRO A 1 62 ? 4.81067 1.38416 9.98963 1.000 17.49991 62 PRO A C 1
ATOM 481 O O . PRO A 1 62 ? 4.07227 0.70588 9.27230 1.000 19.20887 62 PRO A O 1
ATOM 485 N N A GLN A 1 63 ? 6.13595 1.29577 9.94929 0.510 18.78100 63 GLN A N 1
ATOM 486 N N B GLN A 1 63 ? 6.13929 1.30285 9.95360 0.490 18.45912 63 GLN A N 1
ATOM 487 C CA A GLN A 1 63 ? 6.78078 0.37315 9.02871 0.510 20.19308 63 GLN A CA 1
ATOM 488 C CA B GLN A 1 63 ? 6.84399 0.44537 9.01246 0.490 19.45217 63 GLN A CA 1
ATOM 489 C C A GLN A 1 63 ? 8.07611 -0.13359 9.64215 0.510 19.66999 63 GLN A C 1
ATOM 490 C C B GLN A 1 63 ? 8.06729 -0.14607 9.69467 0.490 18.98013 63 GLN A C 1
ATOM 491 O O A GLN A 1 63 ? 8.74764 0.57880 10.39068 0.510 19.39192 63 GLN A O 1
ATOM 492 O O B GLN A 1 63 ? 8.68579 0.49690 10.54476 0.490 18.16660 63 GLN A O 1
ATOM 503 N N . HIS A 1 64 ? 8.41370 -1.37860 9.31434 1.000 19.91825 64 HIS A N 1
ATOM 504 C CA . HIS A 1 64 ? 9.61277 -2.04440 9.83069 1.000 20.60392 64 HIS A CA 1
ATOM 505 C C . HIS A 1 64 ? 9.66981 -2.00454 11.36011 1.000 19.70878 64 HIS A C 1
ATOM 506 O O . HIS A 1 64 ? 10.67076 -1.61179 11.96877 1.000 21.04094 64 HIS A O 1
ATOM 513 N N . PHE A 1 65 ? 8.56095 -2.38403 11.98341 1.000 17.24961 65 PHE A N 1
ATOM 514 C CA . PHE A 1 65 ? 8.42402 -2.34164 13.43254 1.000 14.61990 65 PHE A CA 1
ATOM 515 C C . PHE A 1 65 ? 8.60041 -3.74147 14.00990 1.000 13.93617 65 PHE A C 1
ATOM 516 O O . PHE A 1 65 ? 8.67471 -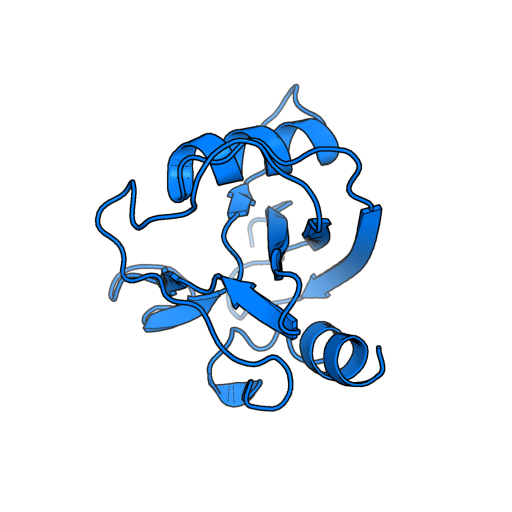4.72971 13.28257 1.000 16.61449 65 PHE A O 1
ATOM 524 N N . SER A 1 66 ? 8.67638 -3.82298 15.33774 1.000 11.59922 66 SER A N 1
ATOM 525 C CA . SER A 1 66 ? 9.01241 -5.07664 16.00138 1.000 12.83936 66 SER A CA 1
ATOM 526 C C . SER A 1 66 ? 8.13119 -5.24272 17.22971 1.000 11.31390 66 SER A C 1
ATOM 527 O O . SER A 1 66 ? 7.62634 -4.26879 17.78509 1.000 10.68276 66 SER A O 1
ATOM 530 N N . LEU A 1 67 ? 7.93763 -6.49122 17.65368 1.000 12.09647 67 LEU A N 1
ATOM 531 C CA . LEU A 1 67 ? 7.17250 -6.75393 18.86809 1.000 11.82392 67 LEU A CA 1
ATOM 532 C C . LEU A 1 67 ? 8.08715 -6.53723 20.06578 1.000 12.29560 67 LEU A C 1
ATOM 533 O O . LEU A 1 67 ? 9.03150 -7.30350 20.28592 1.000 14.80847 67 LEU A O 1
ATOM 538 N N . PHE A 1 68 ? 7.81778 -5.47615 20.82620 1.000 10.71088 68 PHE A N 1
ATOM 539 C CA . PHE A 1 68 ? 8.63726 -5.14090 21.98282 1.000 11.69428 68 PHE A CA 1
ATOM 540 C C . PHE A 1 68 ? 8.25349 -5.98772 23.18922 1.000 12.19308 68 PHE A C 1
ATOM 541 O O . PHE A 1 68 ? 9.12799 -6.45956 23.92623 1.000 15.15049 68 PHE A O 1
ATOM 549 N N . GLU A 1 69 ? 6.95621 -6.20503 23.39309 1.000 12.00532 69 GLU A N 1
ATOM 550 C CA . GLU A 1 69 ? 6.46948 -6.99751 24.51099 1.000 12.95428 69 GLU A CA 1
ATOM 551 C C . GLU A 1 69 ? 5.04162 -7.42028 24.21097 1.000 12.08404 69 GLU A C 1
ATOM 552 O O . GLU A 1 69 ? 4.29332 -6.68988 23.56008 1.000 12.91084 69 GLU A O 1
ATOM 558 N N . LYS A 1 70 ? 4.66681 -8.59836 24.70639 1.000 12.56086 70 LYS A N 1
ATOM 559 C CA . LYS A 1 70 ? 3.27862 -9.03671 24.71447 1.000 12.93393 70 LYS A CA 1
ATOM 560 C C . LYS A 1 70 ? 2.96463 -9.50474 26.12392 1.000 13.12229 70 LYS A C 1
ATOM 561 O O . LYS A 1 70 ? 3.71990 -10.29577 26.69605 1.000 13.94012 70 LYS A O 1
ATOM 567 N N . LEU A 1 71 ? 1.88110 -8.99487 26.70052 1.000 12.84151 71 LEU A N 1
ATOM 568 C CA . LEU A 1 71 ? 1.54178 -9.39544 28.05698 1.000 14.20055 71 LEU A CA 1
ATOM 569 C C . LEU A 1 71 ? 0.03252 -9.40799 28.23826 1.000 14.28360 71 LEU A C 1
ATOM 570 O O . LEU A 1 71 ? -0.72042 -8.83475 27.44653 1.000 14.18842 71 LEU A O 1
ATOM 575 N N . GLU A 1 72 ? -0.39910 -10.07709 29.29833 1.000 14.75115 72 GLU A N 1
ATOM 576 C CA . GLU A 1 72 ? -1.79917 -10.11295 29.67463 1.000 16.54501 72 GLU A CA 1
ATOM 577 C C . GLU A 1 72 ? -1.98246 -9.35273 30.97762 1.000 15.00254 72 GLU A C 1
ATOM 578 O O . GLU A 1 72 ? -1.10353 -9.34615 31.84186 1.000 17.23306 72 GLU A O 1
ATOM 584 N N . TYR A 1 73 ? -3.12644 -8.69505 31.10499 1.000 12.86678 73 TYR A N 1
ATOM 585 C CA . TYR A 1 73 ? -3.42669 -7.96040 32.31654 1.000 12.79974 73 TYR A CA 1
ATOM 586 C C . TYR A 1 73 ? -4.90171 -8.11275 32.64203 1.000 13.97557 73 TYR A C 1
ATOM 587 O O . TYR A 1 73 ? -5.75641 -7.98317 31.76080 1.000 13.88364 73 TYR A O 1
ATOM 596 N N . GLU A 1 74 ? -5.19091 -8.38969 33.91232 1.000 13.35222 74 GLU A N 1
ATOM 597 C CA A GLU A 1 74 ? -6.55824 -8.52542 34.40196 0.410 13.75163 74 GLU A CA 1
ATOM 598 C CA B GLU A 1 74 ? -6.56029 -8.51963 34.39160 0.590 13.43926 74 GLU A CA 1
ATOM 599 C C . GLU A 1 74 ? -6.96301 -7.22068 35.08252 1.000 13.33623 74 GLU A C 1
ATOM 600 O O . GLU A 1 74 ? -6.50459 -6.92493 36.19352 1.000 14.55842 74 GLU A O 1
ATOM 611 N N . PHE A 1 75 ? -7.80925 -6.44445 34.41529 1.000 11.88242 75 PHE A N 1
ATOM 612 C CA . PHE A 1 75 ? -8.42038 -5.26712 35.00753 1.000 11.24175 75 PHE A CA 1
ATOM 613 C C . PHE A 1 75 ? -9.62208 -5.70541 35.83463 1.000 11.58870 75 PHE A C 1
ATOM 614 O O . PHE A 1 75 ? -10.05576 -6.85996 35.75045 1.000 12.97297 75 PHE A O 1
ATOM 622 N N . PRO A 1 76 ? -10.19623 -4.79723 36.63590 1.000 11.92370 76 PRO A N 1
ATOM 623 C CA . PRO A 1 76 ? -11.36514 -5.17040 37.45492 1.000 12.78938 76 PRO A CA 1
ATOM 624 C C . PRO A 1 76 ? -12.52482 -5.78007 36.68161 1.000 13.47505 76 PRO A C 1
ATOM 625 O O . PRO A 1 76 ? -13.22993 -6.64021 37.23076 1.000 14.33597 76 PRO A O 1
ATOM 629 N N . ASP A 1 77 ? -12.75925 -5.36308 35.43116 1.000 12.54156 77 ASP A N 1
ATOM 630 C CA . ASP A 1 77 ? -13.91908 -5.84299 34.68888 1.000 14.99006 77 ASP A CA 1
ATOM 631 C C . ASP A 1 77 ? -13.58602 -6.38217 33.30423 1.000 16.07581 77 ASP A C 1
ATOM 632 O O . ASP A 1 77 ? -14.50330 -6.58756 32.50307 1.000 17.66199 77 ASP A O 1
ATOM 637 N N . ARG A 1 78 ? -12.31498 -6.60362 32.98956 1.000 13.92102 78 ARG A N 1
ATOM 638 C CA . ARG A 1 78 ? -11.98367 -7.10966 31.66455 1.000 12.62871 78 ARG A CA 1
ATOM 639 C C . ARG A 1 78 ? -10.56541 -7.65100 31.67101 1.000 12.93616 78 ARG A C 1
ATOM 640 O O . ARG A 1 78 ? -9.71859 -7.20939 32.45033 1.000 13.45046 78 ARG A O 1
ATOM 648 N N . HIS A 1 79 ? -10.33159 -8.63626 30.81306 1.000 13.50687 79 HIS A N 1
ATOM 649 C CA . HIS A 1 79 ? -9.00501 -9.19577 30.61627 1.000 15.25576 79 HIS A CA 1
ATOM 650 C C . HIS A 1 79 ? -8.49986 -8.75044 29.25512 1.000 14.45070 79 HIS A C 1
ATOM 651 O O . HIS A 1 79 ? -9.21362 -8.87028 28.25467 1.000 15.90683 79 HIS A O 1
ATOM 658 N N A ILE A 1 80 ? -7.30414 -8.19773 29.21840 0.510 12.67708 80 ILE A N 1
ATOM 659 N N B ILE A 1 80 ? -7.24928 -8.29127 29.20319 0.490 13.23884 80 ILE A N 1
ATOM 660 C CA A ILE A 1 80 ? -6.76288 -7.80947 27.93053 0.510 14.23402 80 ILE A CA 1
ATOM 661 C CA B ILE A 1 80 ? -6.69272 -7.66105 28.01014 0.490 14.50692 80 ILE A CA 1
ATOM 662 C C A ILE A 1 80 ? -5.40762 -8.45589 27.72297 0.510 13.68855 80 ILE A C 1
ATOM 663 C C B ILE A 1 80 ? -5.31611 -8.24485 27.71068 0.490 14.43237 80 ILE A C 1
ATOM 664 O O A ILE A 1 80 ? -4.69146 -8.81152 28.66555 0.510 13.87029 80 ILE A O 1
ATOM 665 O O B ILE A 1 80 ? -4.46544 -8.32613 28.60411 0.490 15.88656 80 ILE A O 1
ATOM 674 N N . THR A 1 81 ? -5.09408 -8.64680 26.45475 1.000 12.79359 81 THR A N 1
ATOM 675 C CA . THR A 1 81 ? -3.77347 -9.03104 25.98983 1.000 12.14228 81 THR A CA 1
ATOM 676 C C . THR A 1 81 ? -3.26298 -7.86538 25.16020 1.000 12.5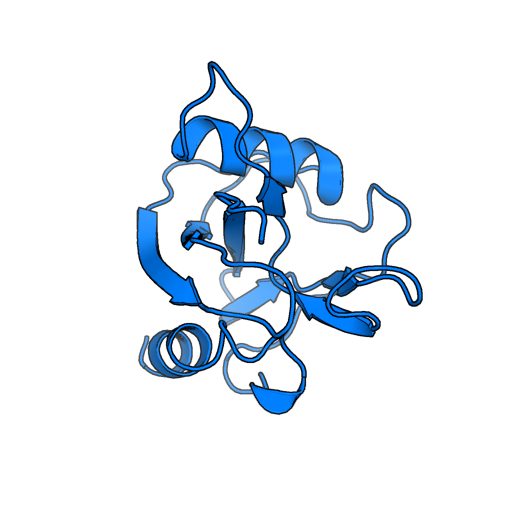3441 81 THR A C 1
ATOM 677 O O . THR A 1 81 ? -3.91427 -7.45741 24.19258 1.000 12.74245 81 THR A O 1
ATOM 681 N N . LEU A 1 82 ? -2.11783 -7.32144 25.54809 1.000 11.97244 82 LEU A N 1
ATOM 682 C CA . LEU A 1 82 ? -1.55274 -6.14632 24.90490 1.000 11.31423 82 LEU A CA 1
ATOM 683 C C . LEU A 1 82 ? -0.34213 -6.54367 24.07830 1.000 10.87788 82 LEU A C 1
ATOM 684 O O . LEU A 1 82 ? 0.57138 -7.20607 24.58490 1.000 11.70979 82 LEU A O 1
ATOM 689 N N . TRP A 1 83 ? -0.33296 -6.10608 22.82178 1.000 9.86272 83 TRP A N 1
ATOM 690 C CA . TRP A 1 83 ? 0.78100 -6.28325 21.89947 1.000 9.75025 83 TRP A CA 1
ATOM 691 C C . TRP A 1 83 ? 1.44819 -4.91885 21.76681 1.000 9.58232 83 TRP A C 1
ATOM 692 O O . TRP A 1 83 ? 0.88719 -4.00670 21.14381 1.000 10.62083 83 TRP A O 1
ATOM 703 N N . PHE A 1 84 ? 2.63924 -4.77604 22.34476 1.000 10.15922 84 PHE A N 1
ATOM 704 C CA . PHE A 1 84 ? 3.37276 -3.51040 22.32380 1.000 10.38444 84 PHE A CA 1
ATOM 705 C C . PHE A 1 84 ? 4.38191 -3.57490 21.18790 1.000 10.54701 84 PHE A C 1
ATOM 706 O O . PHE A 1 84 ? 5.38442 -4.29282 21.28557 1.000 10.77947 84 PHE A O 1
ATOM 714 N N . TRP A 1 85 ? 4.13086 -2.81271 20.12312 1.000 8.82362 85 TRP A N 1
ATOM 715 C CA . TRP A 1 85 ? 5.01935 -2.77053 18.96857 1.000 8.41242 85 TRP A CA 1
ATOM 716 C C . TRP A 1 85 ? 5.91343 -1.54133 19.05975 1.000 8.79622 85 TRP A C 1
ATOM 717 O O . TRP A 1 85 ? 5.41677 -0.42685 19.26174 1.000 11.11752 85 TRP A O 1
ATOM 728 N N . LEU A 1 86 ? 7.22156 -1.74193 18.90105 1.000 9.26422 86 LEU A N 1
ATOM 729 C CA . LEU A 1 86 ? 8.17329 -0.63530 18.86691 1.000 9.14996 86 LEU A CA 1
ATOM 730 C C . LEU A 1 86 ? 8.25014 -0.09537 17.44346 1.000 9.89686 86 LEU A C 1
ATOM 731 O O . LEU A 1 86 ? 8.63858 -0.82074 16.51428 1.000 10.01214 86 LEU A O 1
ATOM 736 N N . VAL A 1 87 ? 7.87401 1.16923 17.27656 1.000 9.48462 87 VAL A N 1
ATOM 737 C CA . VAL A 1 87 ? 7.74522 1.80566 15.96852 1.000 9.28223 87 VAL A CA 1
ATOM 738 C C . VAL A 1 87 ? 8.79946 2.89920 15.88030 1.000 10.00236 87 VAL A C 1
ATOM 739 O O . VAL A 1 87 ? 8.67273 3.94837 16.52137 1.000 11.66549 87 VAL A O 1
ATOM 743 N N . GLU A 1 88 ? 9.85852 2.65103 15.11127 1.000 11.65819 88 GLU A N 1
ATOM 744 C CA . GLU A 1 88 ? 10.93006 3.62390 14.95266 1.000 14.15216 88 GLU A CA 1
ATOM 745 C C . GLU A 1 88 ? 10.99513 4.23316 13.56321 1.000 14.47039 88 GLU A C 1
ATOM 746 O O . GLU A 1 88 ? 11.78742 5.15415 13.34550 1.000 15.44282 88 GLU A O 1
ATOM 752 N N A ARG A 1 89 ? 10.19291 3.74212 12.62307 0.630 14.06632 89 ARG A N 1
ATOM 753 N N B ARG A 1 89 ? 10.19920 3.73796 12.61996 0.370 13.67035 89 ARG A N 1
ATOM 754 C CA A ARG A 1 89 ? 10.09856 4.30869 11.29018 0.630 15.94041 89 ARG A CA 1
ATOM 755 C CA B ARG A 1 89 ? 10.09872 4.31325 11.29008 0.370 14.12884 89 ARG A CA 1
ATOM 756 C C A ARG A 1 89 ? 8.62851 4.37147 10.91309 0.630 14.77098 89 ARG A C 1
ATOM 757 C C B ARG A 1 89 ? 8.62746 4.37620 10.92121 0.370 13.88079 89 ARG A C 1
ATOM 758 O O A ARG A 1 89 ? 7.86951 3.44420 11.20494 0.630 14.94753 89 ARG A O 1
ATOM 759 O O B ARG A 1 89 ? 7.86782 3.45270 11.22521 0.370 14.14592 89 ARG A O 1
ATOM 774 N N . TRP A 1 90 ? 8.22647 5.46191 10.26693 1.000 12.95192 90 TRP A N 1
ATOM 775 C CA . TRP A 1 90 ? 6.83550 5.59681 9.86683 1.000 14.13880 90 TRP A CA 1
ATOM 776 C C . TRP A 1 90 ? 6.71284 6.65135 8.78607 1.000 15.23627 90 TRP A C 1
ATOM 777 O O . TRP A 1 90 ? 7.59568 7.49440 8.60274 1.000 16.19549 90 TRP A O 1
ATOM 788 N N . GLU A 1 91 ? 5.59666 6.58756 8.07284 1.000 16.21238 91 GLU A N 1
ATOM 789 C CA . GLU A 1 91 ? 5.20264 7.63949 7.15360 1.000 18.80670 91 GLU A CA 1
ATOM 790 C C . GLU A 1 91 ? 4.23424 8.57211 7.86574 1.000 17.42588 91 GLU A C 1
ATOM 791 O O . GLU A 1 91 ? 3.31525 8.11907 8.55377 1.000 17.60138 91 GLU A O 1
ATOM 797 N N . GLY A 1 92 ? 4.45569 9.87606 7.70991 1.000 16.66594 92 GLY A N 1
ATOM 798 C CA . GLY A 1 92 ? 3.59749 10.88666 8.29845 1.000 17.18067 92 GLY A CA 1
ATOM 799 C C . GLY A 1 92 ? 4.19505 11.48311 9.55828 1.000 14.97931 92 GLY A C 1
ATOM 800 O O . GLY A 1 92 ? 5.29305 11.13495 10.00173 1.000 16.62410 92 GLY A O 1
ATOM 801 N N A GLU A 1 93 ? 3.41449 12.38014 10.15430 0.660 14.64756 93 GLU A N 1
ATOM 802 N N B GLU A 1 93 ? 3.46111 12.44331 10.11836 0.340 14.78885 93 GLU A N 1
ATOM 803 C CA A GLU A 1 93 ? 3.76807 13.07282 11.38253 0.660 14.04480 93 GLU A CA 1
ATOM 804 C CA B GLU A 1 93 ? 3.77747 13.05038 11.39892 0.340 14.30093 93 GLU A CA 1
ATOM 805 C C A GLU A 1 93 ? 2.63312 12.83116 12.36551 0.660 11.65690 93 GLU A C 1
ATOM 806 C C B GLU A 1 93 ? 2.62192 12.78242 12.34764 0.340 12.18306 93 GLU A C 1
ATOM 807 O O A GLU A 1 93 ? 1.48642 13.20057 12.06728 0.660 12.19780 93 GLU A O 1
ATOM 808 O O B GLU A 1 93 ? 1.47146 13.08996 12.00879 0.340 12.32590 93 GLU A O 1
ATOM 819 N N . PRO A 1 94 ? 2.86663 12.20959 13.52306 1.000 10.66315 94 PRO A N 1
ATOM 820 C CA . PRO A 1 94 ? 1.74792 11.90272 14.42157 1.000 10.56257 94 PRO A CA 1
ATOM 821 C C . PRO A 1 94 ? 1.12647 13.16933 14.99024 1.000 10.14805 94 PRO A C 1
ATOM 822 O O . PRO A 1 94 ? 1.81644 14.15616 15.27230 1.000 10.78658 94 PRO A O 1
ATOM 826 N N . TRP A 1 95 ? -0.19646 13.13390 15.13487 1.000 9.29000 95 TRP A N 1
ATOM 827 C CA . TRP A 1 95 ? -0.96126 14.25754 15.66060 1.000 9.31087 95 TRP A CA 1
ATOM 828 C C . TRP A 1 95 ? -2.22840 13.71648 16.30613 1.000 9.94390 95 TRP A C 1
ATOM 829 O O . TRP A 1 95 ? -2.51857 12.51911 16.24051 1.000 10.40538 95 TRP A O 1
ATOM 840 N N . GLY A 1 96 ? -2.98748 14.61313 16.93313 1.000 10.25243 96 GLY A N 1
ATOM 841 C CA . GLY A 1 96 ? -4.22877 14.23002 17.57583 1.000 10.70047 96 GLY A CA 1
ATOM 842 C C . GLY A 1 96 ? -5.34642 14.07688 16.56695 1.000 10.20913 96 GLY A C 1
ATOM 843 O O . GLY A 1 96 ? -6.29545 14.86535 16.55337 1.000 11.38541 96 GLY A O 1
ATOM 844 N N . LYS A 1 97 ? -5.24819 13.04710 15.71922 1.000 10.27152 97 LYS A N 1
ATOM 845 C CA . LYS A 1 97 ? -6.13993 12.93896 14.56882 1.000 11.06647 97 LYS A CA 1
ATOM 846 C C . LYS A 1 97 ? -7.59358 12.74082 14.98372 1.000 10.88783 97 LYS A C 1
ATOM 847 O O . LYS A 1 97 ? -8.50941 13.12666 14.24414 1.000 13.01630 97 LYS A O 1
ATOM 853 N N . GLU A 1 98 ? -7.82931 12.13221 16.14652 1.000 11.50980 98 GLU A N 1
ATOM 854 C CA . GLU A 1 98 ? -9.17158 11.96786 16.68650 1.000 11.99206 98 GLU A CA 1
ATOM 855 C C . GLU A 1 98 ? -9.53483 13.05204 17.70226 1.000 13.24870 98 GLU A C 1
ATOM 856 O O . GLU A 1 98 ? -10.48507 12.88154 18.47179 1.000 14.72035 98 GLU A O 1
ATOM 862 N N . GLY A 1 99 ? -8.80912 14.16906 17.70409 1.000 12.03931 99 GLY A N 1
ATOM 863 C CA . GLY A 1 99 ? -9.08115 15.25789 18.61776 1.000 13.52546 99 GLY A CA 1
ATOM 864 C C . GLY A 1 99 ? -8.52769 15.07327 20.01151 1.000 13.56284 99 GLY A C 1
ATOM 865 O O . GLY A 1 99 ? -8.79648 15.90990 20.88594 1.000 15.60420 99 GLY A O 1
ATOM 866 N N . GLN A 1 100 ? -7.76886 14.02188 20.24641 1.000 12.41834 100 GLN A N 1
ATOM 867 C CA . GLN A 1 100 ? -7.22751 13.67695 21.54942 1.000 11.90868 100 GLN A CA 1
ATOM 868 C C . GLN A 1 100 ? -5.88841 14.37795 21.76492 1.000 11.64021 100 GLN A C 1
ATOM 869 O O . GLN A 1 100 ? -5.20031 14.73180 20.79819 1.000 12.10718 100 GLN A O 1
ATOM 875 N N . PRO A 1 101 ? -5.52381 14.62368 23.02280 1.000 11.37846 101 PRO A N 1
ATOM 876 C CA . PRO A 1 101 ? -4.21417 15.22029 23.30691 1.000 11.75867 101 PRO A CA 1
ATOM 877 C C . PRO A 1 101 ? -3.10605 14.2562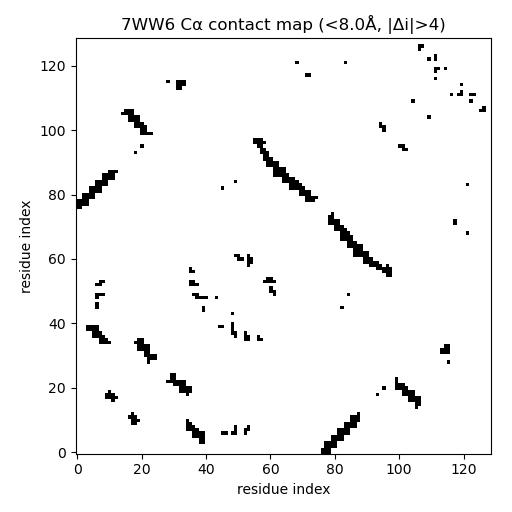0 22.93114 1.000 11.58904 101 PRO A C 1
ATOM 878 O O . PRO A 1 101 ? -3.18202 13.06305 23.21629 1.000 14.78524 101 PRO A O 1
ATOM 882 N N A GLY A 1 102 ? -2.06036 14.78185 22.29590 0.420 10.89216 102 GLY A N 1
ATOM 883 N N B GLY A 1 102 ? -2.10451 14.77681 22.24501 0.580 10.87520 102 GLY A N 1
ATOM 884 C CA A GLY A 1 102 ? -0.92836 13.95590 21.91692 0.420 11.46492 102 GLY A CA 1
ATOM 885 C CA B GLY A 1 102 ? -0.90610 14.01741 21.96071 0.580 12.14402 102 GLY A CA 1
ATOM 886 C C A GLY A 1 102 ? 0.36482 14.73618 21.81072 0.420 11.78916 102 GLY A C 1
ATOM 887 C C B GLY A 1 102 ? 0.29355 14.91623 22.13784 0.580 12.65094 102 GLY A C 1
ATOM 888 O O A GLY A 1 102 ? 0.42538 15.72970 21.08158 0.420 11.49486 102 GLY A O 1
ATOM 889 O O B GLY A 1 102 ? 0.21124 16.13497 21.96702 0.580 14.10697 102 GLY A O 1
ATOM 890 N N . GLU A 1 103 ? 1.40987 14.30655 22.51974 1.000 11.64771 103 GLU A N 1
ATOM 891 C CA . GLU A 1 103 ? 2.67053 15.03251 22.49126 1.000 13.48900 103 GLU A CA 1
ATOM 892 C C . GLU A 1 103 ? 3.84228 14.08419 22.66205 1.000 9.86684 103 GLU A C 1
ATOM 893 O O . GLU A 1 103 ? 3.69037 12.92413 23.06340 1.000 9.92128 103 GLU A O 1
ATOM 899 N N . TRP A 1 104 ? 5.01240 14.59773 22.30864 1.000 9.77778 104 TRP A N 1
ATOM 900 C CA . TRP A 1 104 ? 6.25475 13.86421 22.45255 1.000 8.90213 104 TRP A CA 1
ATOM 901 C C . TRP A 1 104 ? 6.72757 13.97305 23.88993 1.000 8.95148 104 TRP A C 1
ATOM 902 O O . TRP A 1 104 ? 6.70419 15.05511 24.48734 1.000 10.08671 104 TRP A O 1
ATOM 913 N N . MET A 1 105 ? 7.13619 12.84548 24.45093 1.000 9.20538 105 MET A N 1
ATOM 914 C CA . MET A 1 105 ? 7.56701 12.77628 25.83815 1.000 10.35212 105 MET A CA 1
ATOM 915 C C . MET A 1 105 ? 8.89428 12.04454 25.88775 1.000 10.18778 105 MET A C 1
ATOM 916 O O . MET A 1 105 ? 9.02218 10.95392 25.32464 1.000 11.00603 105 MET A O 1
ATOM 921 N N A SER A 1 106 ? 9.87542 12.63443 26.56885 0.730 10.32845 106 SER A N 1
ATOM 922 N N B SER A 1 106 ? 9.87770 12.63359 26.56150 0.270 10.63806 106 SER A N 1
ATOM 923 C CA A SER A 1 106 ? 11.15522 11.95753 26.72885 0.730 10.29532 106 SER A CA 1
ATOM 924 C CA B SER A 1 106 ? 11.16333 11.96474 26.69578 0.270 11.09601 106 SER A CA 1
ATOM 925 C C A SER A 1 106 ? 10.93844 10.60206 27.38118 0.730 10.43017 106 SER A C 1
ATOM 926 C C B SER A 1 106 ? 10.98274 10.62728 27.40077 0.270 11.17587 106 SER A C 1
ATOM 927 O O A SER A 1 106 ? 10.14663 10.45919 28.31710 0.730 11.02135 106 SER A O 1
ATOM 928 O O B SER A 1 106 ? 10.25979 10.52171 28.39521 0.270 11.46179 106 SER A O 1
ATOM 933 N N . LEU A 1 107 ? 11.63505 9.59560 26.86158 1.000 11.35706 107 LEU A N 1
ATOM 934 C CA . LEU A 1 107 ? 11.53685 8.26666 27.44951 1.000 12.30487 107 LEU A CA 1
ATOM 935 C C . LEU A 1 107 ? 11.97000 8.27754 28.91003 1.000 12.32003 107 LEU A C 1
ATOM 936 O O . LEU A 1 107 ? 11.33338 7.64296 29.76150 1.000 12.12922 107 LEU A O 1
ATOM 941 N N A VAL A 1 108 ? 13.03800 9.01406 29.22612 0.530 13.37296 108 VAL A N 1
ATOM 942 N N B VAL A 1 108 ? 13.03929 9.01055 29.22558 0.470 12.55779 108 VAL A N 1
ATOM 943 C CA A VAL A 1 108 ? 13.56261 8.99139 30.58890 0.530 14.88105 108 VAL A CA 1
ATOM 944 C CA B VAL A 1 108 ? 13.55746 8.98560 30.58989 0.470 13.25454 108 VAL A CA 1
ATOM 945 C C A VAL A 1 108 ? 12.58065 9.61376 31.57536 0.530 15.05214 108 VAL A C 1
ATOM 946 C C B VAL A 1 108 ? 12.56141 9.59411 31.57180 0.470 14.17834 108 VAL A C 1
ATOM 947 O O A VAL A 1 108 ? 12.58634 9.27492 32.76548 0.530 16.91659 108 VAL A O 1
ATOM 948 O O B VAL A 1 108 ? 12.52970 9.21846 32.75072 0.470 15.89435 108 VAL A O 1
ATOM 955 N N . GLY A 1 109 ? 11.72041 10.51285 31.10976 1.000 12.87752 109 GLY A N 1
ATOM 956 C CA . GLY A 1 109 ? 10.75186 11.16434 31.96412 1.000 13.41283 109 GLY A CA 1
ATOM 957 C C . GLY A 1 109 ? 9.42732 10.45443 32.13340 1.000 13.25234 109 GLY A C 1
ATOM 958 O O . GLY A 1 109 ? 8.60169 10.91958 32.92650 1.000 14.51558 109 GLY A O 1
ATOM 959 N N . LEU A 1 110 ? 9.17752 9.36053 31.41097 1.000 12.47632 110 LEU A N 1
ATOM 960 C CA . LEU A 1 110 ? 7.90722 8.66189 31.56350 1.000 13.32015 110 LEU A CA 1
ATOM 961 C C . LEU A 1 110 ? 7.71637 8.18864 32.99879 1.000 13.22398 110 LEU A C 1
ATOM 962 O O . LEU A 1 110 ? 8.64361 7.68187 33.63735 1.000 14.67047 110 LEU A O 1
ATOM 967 N N . ASN A 1 111 ? 6.49836 8.36743 33.50099 1.000 13.18315 111 ASN A N 1
ATOM 968 C CA . ASN A 1 111 ? 6.09786 7.93373 34.83439 1.000 12.77557 111 ASN A CA 1
ATOM 969 C C . ASN A 1 111 ? 5.03416 6.86156 34.64870 1.000 12.31560 111 ASN A C 1
ATOM 970 O O . ASN A 1 111 ? 3.93472 7.15236 34.16872 1.000 13.11525 111 ASN A O 1
ATOM 975 N N . ALA A 1 112 ? 5.35950 5.62229 35.03123 1.000 12.65547 112 ALA A N 1
ATOM 976 C CA . ALA A 1 112 ? 4.42683 4.52008 34.82260 1.000 12.28340 112 ALA A CA 1
ATOM 977 C C . ALA A 1 112 ? 3.09699 4.74730 35.53843 1.000 11.88530 112 ALA A C 1
ATOM 978 O O . ALA A 1 112 ? 2.06272 4.22811 35.10340 1.000 12.46117 112 ALA A O 1
ATOM 980 N N . ASP A 1 113 ? 3.09179 5.53819 36.61852 1.000 11.50367 113 ASP A N 1
ATOM 981 C CA . ASP A 1 113 ? 1.84326 5.80874 37.32295 1.000 13.65189 113 ASP A CA 1
ATOM 982 C C . ASP A 1 113 ? 0.85274 6.58118 36.46484 1.000 13.00916 113 ASP A C 1
ATOM 983 O O . ASP A 1 113 ? -0.35076 6.55632 36.74925 1.000 14.72806 113 ASP A O 1
ATOM 988 N N . ASP A 1 114 ? 1.33053 7.26742 35.42698 1.000 11.72111 114 ASP A N 1
ATOM 989 C CA . ASP A 1 114 ? 0.46773 8.03266 34.53776 1.000 11.50774 114 ASP A CA 1
ATOM 990 C C . ASP A 1 114 ? -0.22350 7.16838 33.49022 1.000 10.34101 114 ASP A C 1
ATOM 991 O O . ASP A 1 114 ? -1.14521 7.65301 32.82676 1.000 11.60402 114 ASP A O 1
ATOM 996 N N . PHE A 1 115 ? 0.20871 5.92667 33.31342 1.000 9.22396 115 PHE A N 1
ATOM 997 C CA . PHE A 1 115 ? -0.26650 4.99624 32.30062 1.000 9.04584 115 PHE A CA 1
ATOM 998 C C . PHE A 1 115 ? -1.11511 3.91635 32.96332 1.000 10.18073 115 PHE A C 1
ATOM 999 O O . PHE A 1 115 ? -1.08444 3.75583 34.18852 1.000 11.74275 115 PHE A O 1
ATOM 1007 N N . PRO A 1 116 ? -1.88069 3.14180 32.18784 1.000 9.90515 116 PRO A N 1
ATOM 1008 C CA . PRO A 1 116 ? -2.56930 1.99444 32.77705 1.000 10.57397 116 PRO A CA 1
ATOM 1009 C C . PRO A 1 116 ? -1.56009 1.06426 33.42278 1.000 10.94057 116 PRO A C 1
ATOM 1010 O O . PRO A 1 116 ? -0.41401 0.94818 32.95239 1.000 10.64063 116 PRO A O 1
ATOM 1014 N N . PRO A 1 117 ? -1.94079 0.39099 34.50671 1.000 11.28132 117 PRO A N 1
ATOM 1015 C CA . PRO A 1 117 ? -0.96147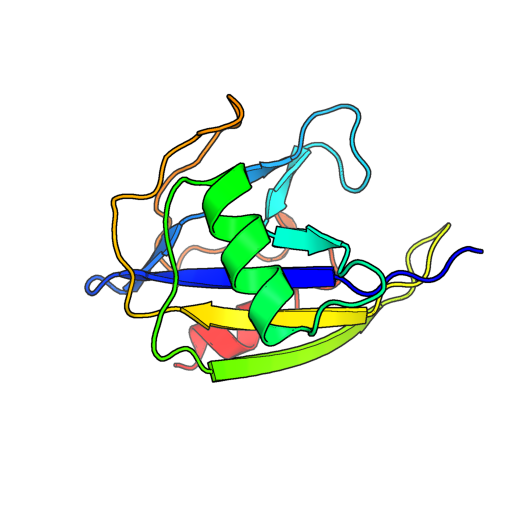 -0.43665 35.22999 1.000 12.10336 117 PRO A CA 1
ATOM 1016 C C . PRO A 1 117 ? -0.40729 -1.57254 34.39947 1.000 13.03270 117 PRO A C 1
ATOM 1017 O O . PRO A 1 117 ? 0.70248 -2.03913 34.67715 1.000 14.10215 117 PRO A O 1
ATOM 1021 N N . ALA A 1 118 ? -1.12689 -1.99967 33.36035 1.000 13.31748 118 ALA A N 1
ATOM 1022 C CA . ALA A 1 118 ? -0.61105 -3.02898 32.46812 1.000 13.14900 118 ALA A CA 1
ATOM 1023 C C . ALA A 1 118 ? 0.70170 -2.61321 31.81737 1.000 11.92332 118 ALA A C 1
ATOM 1024 O O . ALA A 1 118 ? 1.49811 -3.47068 31.43339 1.000 14.94610 118 ALA A O 1
ATOM 1026 N N . ASN A 1 119 ? 0.93709 -1.30840 31.65694 1.000 11.34026 119 ASN A N 1
ATOM 1027 C CA . ASN A 1 119 ? 2.11926 -0.83437 30.94940 1.000 11.99595 119 ASN A CA 1
ATOM 1028 C C . ASN A 1 119 ? 3.38551 -0.81668 31.79669 1.000 13.24545 119 ASN A C 1
ATOM 1029 O O . ASN A 1 119 ? 4.46480 -0.56063 31.24083 1.000 13.69970 119 ASN A O 1
ATOM 1034 N N A GLU A 1 120 ? 3.29022 -1.08003 33.10316 0.430 14.19470 120 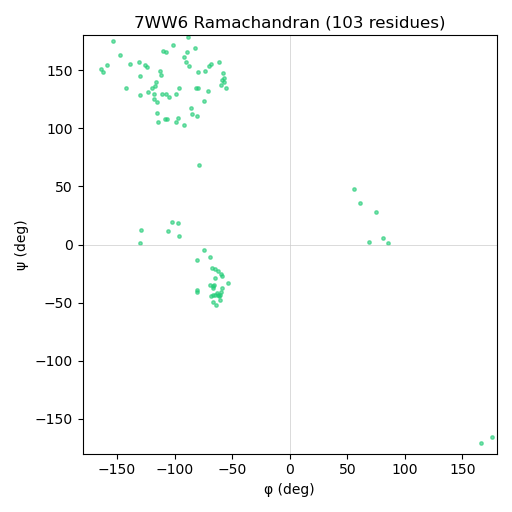GLU A N 1
ATOM 1035 N N B GLU A 1 120 ? 3.28886 -1.08749 33.09955 0.570 14.14913 120 GLU A N 1
ATOM 1036 C CA A GLU A 1 120 ? 4.43540 -0.91756 34.00178 0.430 16.12707 120 GLU A CA 1
ATOM 1037 C CA B GLU A 1 120 ? 4.42918 -0.94380 33.99802 0.570 16.16157 120 GLU A CA 1
ATOM 1038 C C A GLU A 1 120 ? 5.69540 -1.65043 33.54927 0.430 16.73012 120 GLU A C 1
ATOM 1039 C C B GLU A 1 120 ? 5.68720 -1.63545 33.47649 0.570 16.67745 120 GLU A C 1
ATOM 1040 O O A GLU A 1 120 ? 6.76233 -1.01765 33.50624 0.430 17.06447 120 GLU A O 1
ATOM 1041 O O B GLU A 1 120 ? 6.71430 -0.97015 33.29504 0.570 17.10357 120 GLU A O 1
ATOM 1052 N N . PRO A 1 121 ? 5.66418 -2.94577 33.21211 1.000 17.12408 121 PRO A N 1
ATOM 1053 C CA . PRO A 1 121 ? 6.91421 -3.60051 32.78306 1.000 16.92842 121 PRO A CA 1
ATOM 1054 C C . PRO A 1 121 ? 7.43837 -3.09145 31.44968 1.000 15.96918 121 PRO A C 1
ATOM 1055 O O . PRO A 1 121 ? 8.65798 -3.08850 31.23474 1.000 16.88519 121 PRO A O 1
ATOM 1059 N N . VAL A 1 122 ? 6.55463 -2.63790 30.55790 1.000 14.71984 122 VAL A N 1
ATOM 1060 C CA . VAL A 1 122 ? 6.99159 -2.10107 29.27364 1.000 15.01777 122 VAL A CA 1
ATOM 1061 C C . VAL A 1 122 ? 7.72474 -0.78338 29.46067 1.000 14.85886 122 VAL A C 1
ATOM 1062 O O . VAL A 1 122 ? 8.76972 -0.54245 28.84244 1.000 15.03571 122 VAL A O 1
ATOM 1066 N N . ILE A 1 123 ? 7.18575 0.09956 30.30317 1.000 13.48146 123 ILE A N 1
ATOM 1067 C CA . ILE A 1 123 ? 7.84804 1.37847 30.53298 1.000 15.01301 123 ILE A CA 1
ATOM 1068 C C . ILE A 1 123 ? 9.22169 1.16067 31.14860 1.000 15.69481 123 ILE A C 1
ATOM 1069 O O . ILE A 1 123 ? 10.21251 1.76013 30.71256 1.000 17.59515 123 ILE A O 1
ATOM 1074 N N . ALA A 1 124 ? 9.31564 0.25468 32.12893 1.000 15.47485 124 ALA A N 1
ATOM 1075 C CA . ALA A 1 124 ? 10.61450 -0.05547 32.71608 1.000 15.70334 124 ALA A CA 1
ATOM 1076 C C . ALA A 1 124 ? 11.57317 -0.59688 31.66174 1.000 17.16219 124 ALA A C 1
ATOM 1077 O O . ALA A 1 124 ? 12.73570 -0.18345 31.59478 1.000 19.24256 124 ALA A O 1
ATOM 1079 N N . LYS A 1 125 ? 11.08910 -1.49526 30.80243 1.000 17.12247 125 LYS A N 1
ATOM 1080 C CA . LYS A 1 125 ? 11.95374 -2.09759 29.79360 1.000 19.82327 125 LYS A CA 1
ATOM 1081 C C . LYS A 1 125 ? 12.41294 -1.06513 28.77273 1.000 19.63768 125 LYS A C 1
ATOM 1082 O O . LYS A 1 125 ? 13.56295 -1.10345 28.31917 1.000 20.27079 125 LYS A O 1
ATOM 1088 N N . LEU A 1 126 ? 11.52854 -0.13179 28.40442 1.000 18.51864 126 LEU A N 1
ATOM 1089 C CA . LEU A 1 126 ? 11.91053 0.93399 27.48245 1.000 20.79035 126 LEU A CA 1
ATOM 1090 C C . LEU A 1 126 ? 13.05617 1.76577 28.04160 1.000 23.16004 126 LEU A C 1
ATOM 1091 O O . LEU A 1 126 ? 13.97521 2.14571 27.30608 1.000 23.98831 126 LEU A O 1
ATOM 1096 N N . LYS A 1 127 ? 13.02070 2.05744 29.34220 1.000 25.51215 127 LYS A N 1
ATOM 1097 C CA . LYS A 1 127 ? 14.06112 2.87344 29.95543 1.000 28.96178 127 LYS A CA 1
ATOM 1098 C C . LYS A 1 127 ? 15.40952 2.16986 30.02502 1.000 34.35646 127 LYS A C 1
ATOM 1099 O O . LYS A 1 127 ? 16.41045 2.82264 30.33841 1.000 35.42303 127 LYS A O 1
ATOM 1105 N N . ARG A 1 128 ? 15.46387 0.86769 29.75379 1.000 39.10982 128 ARG A N 1
ATOM 1106 C CA . ARG A 1 128 ? 16.72060 0.13393 29.70269 1.000 44.66375 128 ARG A CA 1
ATOM 1107 C C . ARG A 1 128 ? 17.26981 0.00314 28.28647 1.000 47.26026 128 ARG A C 1
ATOM 1108 O O . ARG A 1 128 ? 18.25868 -0.70752 28.07835 1.000 48.18763 128 ARG A O 1
ATOM 1116 N N . LEU A 1 129 ? 16.65657 0.67382 27.31561 1.000 48.70879 129 LEU A N 1
ATOM 1117 C CA . LEU A 1 129 ? 17.13607 0.65963 25.93700 1.000 50.35741 129 LEU A CA 1
ATOM 1118 C C . LEU A 1 129 ? 18.31468 1.61039 25.75795 1.000 52.01682 129 LEU A C 1
ATOM 1119 O O . LEU A 1 129 ? 18.65104 2.38101 26.65633 1.000 52.40170 129 LEU A O 1
#

Solvent-accessible surface area: 6985 Å² total; per-residue (Å²): 124,102,166,45,81,22,0,10,0,0,0,50,34,179,107,55,54,0,5,1,0,102,73,60,79,137,35,54,43,34,83,61,11,20,5,0,8,14,121,33,95,194,82,35,62,30,86,101,0,0,35,48,14,0,66,75,29,0,25,1,42,4,64,171,46,58,79,18,55,104,31,118,72,104,6,131,65,46,39,15,5,12,41,0,16,20,0,94,149,52,121,45,127,9,144,20,95,108,73,35,86,33,105,77,35,52,3,117,54,7,74,22,112,60,2,15,52,2,7,75,71,0,2,49,70,0,96,173,118